Protein AF-A0AB35RAU0-F1 (afdb_monomer)

Solvent-accessible surface area (backbone atoms only — not comparable to full-atom values): 5231 Å² total; per-residue (Å²): 130,85,78,77,79,84,76,59,95,36,83,94,63,59,78,78,85,76,85,88,57,82,66,68,50,76,46,68,48,94,89,50,102,46,74,49,79,49,61,64,87,90,64,45,60,55,72,77,50,51,50,61,51,57,76,66,45,93,64,95,80,87,81,89,77,85,79,72,87,72,80,129

Sequence (72 aa):
MAKAKPQPVSPDNPQERIEEHPAFLLGKHPTEDSFLLAAPPGSGKPVGVVIPSLLRYPDSVVVHDPIKDSKL

pLDDT: mean 78.58, std 11.57, range [41.69, 92.75]

Radius of gyration: 16.99 Å; Cα contacts (8 Å, |Δi|>4): 41; chains: 1; bounding box: 37×27×54 Å

Mean predicted aligned error: 10.41 Å

Structure (mmCIF, N/CA/C/O backbone):
data_AF-A0AB35RAU0-F1
#
_entry.id   AF-A0AB35RAU0-F1
#
loop_
_atom_site.group_PDB
_atom_site.id
_atom_site.type_symbol
_atom_site.label_atom_id
_atom_site.label_alt_id
_atom_site.label_comp_id
_atom_site.label_asym_id
_atom_site.label_entity_id
_atom_site.label_seq_id
_atom_site.pdbx_PDB_ins_code
_atom_site.Cartn_x
_atom_site.Cartn_y
_atom_site.Cartn_z
_atom_site.occupancy
_atom_site.B_iso_or_equiv
_atom_site.auth_seq_id
_atom_site.auth_comp_id
_atom_site.auth_asym_id
_atom_site.auth_atom_id
_atom_site.pdbx_PDB_model_num
ATOM 1 N N . MET A 1 1 ? -6.132 -14.655 -36.849 1.00 55.97 1 MET A N 1
ATOM 2 C CA . MET A 1 1 ? -6.979 -13.458 -36.648 1.00 55.97 1 MET A CA 1
ATOM 3 C C . MET A 1 1 ? -6.204 -12.482 -35.778 1.00 55.97 1 MET A C 1
ATOM 5 O O . MET A 1 1 ? -5.702 -12.906 -34.744 1.00 55.97 1 MET A O 1
ATOM 9 N N . ALA A 1 2 ? -6.017 -11.233 -36.212 1.00 58.44 2 ALA A N 1
ATOM 10 C CA . ALA A 1 2 ? -5.337 -10.227 -35.398 1.00 58.44 2 ALA A CA 1
ATOM 11 C C . ALA A 1 2 ? -6.184 -9.936 -34.148 1.00 58.44 2 ALA A C 1
ATOM 13 O O . ALA A 1 2 ? -7.377 -9.660 -34.269 1.00 58.44 2 ALA A O 1
ATOM 14 N N . LYS A 1 3 ? -5.598 -10.052 -32.949 1.00 61.31 3 LYS A N 1
ATOM 15 C CA . LYS A 1 3 ? -6.284 -9.702 -31.697 1.00 61.31 3 LYS A CA 1
ATOM 16 C C . LYS A 1 3 ? -6.622 -8.210 -31.730 1.00 61.31 3 LYS A C 1
ATOM 18 O O . LYS A 1 3 ? -5.738 -7.393 -31.983 1.00 61.31 3 LYS A O 1
ATOM 23 N N . ALA A 1 4 ? -7.882 -7.868 -31.471 1.00 72.94 4 ALA A N 1
ATOM 24 C CA . ALA A 1 4 ? -8.290 -6.481 -31.292 1.00 72.94 4 ALA A CA 1
ATOM 25 C C . ALA A 1 4 ? -7.467 -5.850 -30.160 1.00 72.94 4 ALA A C 1
ATOM 27 O O . ALA A 1 4 ? -7.246 -6.484 -29.122 1.00 72.94 4 ALA A O 1
ATOM 28 N N . LYS A 1 5 ? -6.989 -4.617 -30.369 1.00 70.69 5 LYS A N 1
ATOM 29 C CA . LYS A 1 5 ? -6.316 -3.866 -29.307 1.00 70.69 5 LYS A CA 1
ATOM 30 C C . LYS A 1 5 ? -7.315 -3.655 -28.155 1.00 70.69 5 LYS A C 1
ATOM 32 O O . LYS A 1 5 ? -8.461 -3.303 -28.438 1.00 70.69 5 LYS A O 1
ATOM 37 N N . PRO A 1 6 ? -6.918 -3.897 -26.894 1.00 64.25 6 PRO A N 1
ATOM 38 C CA . PRO A 1 6 ? -7.802 -3.693 -25.754 1.00 64.25 6 PRO A CA 1
ATOM 39 C C . PRO A 1 6 ? -8.243 -2.227 -25.698 1.00 64.25 6 PRO A C 1
ATOM 41 O O . PRO A 1 6 ? -7.421 -1.325 -25.857 1.00 64.25 6 PRO A O 1
ATOM 44 N N . GLN A 1 7 ? -9.546 -2.004 -25.524 1.00 67.81 7 GLN A N 1
ATOM 45 C CA . GLN A 1 7 ? -10.100 -0.661 -25.372 1.00 67.81 7 GLN A CA 1
ATOM 46 C C . GLN A 1 7 ? -9.779 -0.115 -23.968 1.00 67.81 7 GLN A C 1
ATOM 48 O O . GLN A 1 7 ? -9.690 -0.907 -23.024 1.00 67.81 7 GLN A O 1
ATOM 53 N N . PRO A 1 8 ? -9.601 1.210 -23.808 1.00 66.44 8 PRO A N 1
ATOM 54 C CA . PRO A 1 8 ? -9.436 1.830 -22.498 1.00 66.44 8 PRO A CA 1
ATOM 55 C C . PRO A 1 8 ? -10.653 1.565 -21.605 1.00 66.44 8 PRO A C 1
ATOM 57 O O . PRO A 1 8 ? -11.786 1.595 -22.077 1.00 66.44 8 PRO A O 1
ATOM 60 N N . VAL A 1 9 ? -10.422 1.349 -20.307 1.00 71.12 9 VAL A N 1
ATOM 61 C CA . VAL A 1 9 ? -11.502 1.144 -19.320 1.00 71.12 9 VAL A CA 1
ATOM 62 C C . VAL A 1 9 ? -12.397 2.385 -19.199 1.00 71.12 9 VAL A C 1
ATOM 64 O O . VAL A 1 9 ? -13.598 2.256 -18.985 1.00 71.12 9 VAL A O 1
ATOM 67 N N . SER A 1 10 ? -11.822 3.578 -19.374 1.00 75.31 10 SER A N 1
ATOM 68 C CA . SER A 1 10 ? -12.542 4.849 -19.449 1.00 75.31 10 SER A CA 1
ATOM 69 C C . SER A 1 10 ? -12.330 5.462 -20.839 1.00 75.31 10 SER A C 1
ATOM 71 O O . SER A 1 10 ? -11.201 5.855 -21.147 1.00 75.31 10 SER A O 1
ATOM 73 N N . PRO A 1 11 ? -13.367 5.513 -21.695 1.00 74.56 11 PRO A N 1
ATOM 74 C CA . PRO A 1 11 ? -13.259 6.062 -23.048 1.00 74.56 11 PRO A CA 1
ATOM 75 C C . PRO A 1 11 ? -12.956 7.563 -23.057 1.00 74.56 11 PRO A C 1
ATOM 77 O O . PRO A 1 11 ? -12.157 8.021 -23.869 1.00 74.56 11 PRO A O 1
ATOM 80 N N . ASP A 1 12 ? -13.565 8.302 -22.128 1.00 86.00 12 ASP A N 1
ATOM 81 C CA . ASP A 1 12 ? -13.475 9.765 -22.057 1.00 86.00 12 ASP A CA 1
ATOM 82 C C . ASP A 1 12 ? -12.235 10.246 -21.287 1.00 86.00 12 ASP A C 1
ATOM 84 O O . ASP A 1 12 ? -11.842 11.405 -21.397 1.00 86.00 12 ASP A O 1
ATOM 88 N N . ASN A 1 13 ? -11.603 9.359 -20.509 1.00 77.50 13 ASN A N 1
ATOM 89 C CA . ASN A 1 13 ? -10.361 9.640 -19.792 1.00 77.50 13 ASN A CA 1
ATOM 90 C C . ASN A 1 13 ? -9.438 8.407 -19.807 1.00 77.50 13 ASN A C 1
ATOM 92 O O . ASN A 1 13 ? -9.361 7.681 -18.807 1.00 77.50 13 ASN A O 1
ATOM 96 N N . PRO A 1 14 ? -8.791 8.111 -20.947 1.00 76.06 14 PRO A N 1
ATOM 97 C CA . PRO A 1 14 ? -7.959 6.928 -21.084 1.00 76.06 14 PRO A CA 1
ATOM 98 C C . PRO A 1 14 ? -6.731 7.028 -20.176 1.00 76.06 14 PRO A C 1
ATOM 100 O O . PRO A 1 14 ? -5.984 8.001 -20.214 1.00 76.06 14 PRO A O 1
ATOM 103 N N . GLN A 1 15 ? -6.500 5.990 -19.372 1.00 74.50 15 GLN A N 1
ATOM 104 C CA . GLN A 1 15 ? -5.291 5.893 -18.560 1.00 74.50 15 GLN A CA 1
ATOM 105 C C . GLN A 1 15 ? -4.064 5.755 -19.473 1.00 74.50 15 GLN A C 1
ATOM 107 O O . GLN A 1 15 ? -3.994 4.828 -20.284 1.00 74.50 15 GLN A O 1
ATOM 112 N N . GLU A 1 16 ? -3.084 6.645 -19.313 1.00 75.44 16 GLU A N 1
ATOM 113 C CA . GLU A 1 16 ? -1.800 6.531 -20.005 1.00 75.44 16 GLU A CA 1
ATOM 114 C C . GLU A 1 16 ? -1.059 5.250 -19.603 1.00 75.44 16 GLU A C 1
ATOM 116 O O . GLU A 1 16 ? -1.109 4.791 -18.455 1.00 75.44 16 GLU A O 1
ATOM 121 N N . ARG A 1 17 ? -0.356 4.653 -20.572 1.00 71.50 17 ARG A N 1
ATOM 122 C CA . ARG A 1 17 ? 0.468 3.471 -20.326 1.00 71.50 17 ARG A CA 1
ATOM 123 C C . ARG A 1 17 ? 1.736 3.898 -19.591 1.00 71.50 17 ARG A C 1
ATOM 125 O O . ARG A 1 17 ? 2.508 4.701 -20.096 1.00 71.50 17 ARG A O 1
ATOM 132 N N . ILE A 1 18 ? 1.960 3.319 -18.418 1.00 72.56 18 ILE A N 1
ATOM 133 C CA . ILE A 1 18 ? 3.163 3.566 -17.621 1.00 72.56 18 ILE A CA 1
ATOM 134 C C . ILE A 1 18 ? 4.2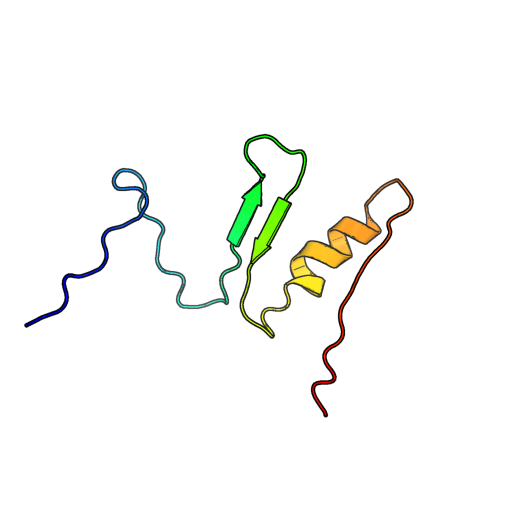66 2.618 -18.115 1.00 72.56 18 ILE A C 1
ATOM 136 O O . ILE A 1 18 ? 4.110 1.399 -18.027 1.00 72.56 18 ILE A O 1
ATOM 140 N N . GLU A 1 19 ? 5.353 3.168 -18.664 1.00 72.94 19 GLU A N 1
ATOM 141 C CA . GLU A 1 19 ? 6.464 2.395 -19.262 1.00 72.94 19 GLU A CA 1
ATOM 142 C C . GLU A 1 19 ? 7.761 2.479 -18.437 1.00 72.94 19 GLU A C 1
ATOM 144 O O . GLU A 1 19 ? 8.562 1.549 -18.456 1.00 72.94 19 GLU A O 1
ATOM 149 N N . GLU A 1 20 ? 7.970 3.572 -17.695 1.00 75.88 20 GLU A N 1
ATOM 150 C CA . GLU A 1 20 ? 9.265 3.880 -17.062 1.00 75.88 20 GLU A CA 1
ATOM 151 C C . GLU A 1 20 ? 9.382 3.403 -15.609 1.00 75.88 20 GLU A C 1
ATOM 153 O O . GLU A 1 20 ? 10.468 3.055 -15.140 1.00 75.88 20 GLU A O 1
ATOM 158 N N . HIS A 1 21 ? 8.273 3.388 -14.869 1.00 76.75 21 HIS A N 1
ATOM 159 C CA . HIS A 1 21 ? 8.250 3.060 -13.445 1.00 76.75 21 HIS A CA 1
ATOM 160 C C . HIS A 1 21 ? 7.193 1.994 -13.150 1.00 76.75 21 HIS A C 1
ATOM 162 O O . HIS A 1 21 ? 6.155 1.955 -13.814 1.00 76.75 21 HIS A O 1
ATOM 168 N N . PRO A 1 22 ? 7.411 1.111 -12.159 1.00 71.38 22 PRO A N 1
ATOM 169 C CA . PRO A 1 22 ? 6.401 0.136 -11.784 1.00 71.38 22 PRO A CA 1
ATOM 170 C C . PRO A 1 22 ? 5.139 0.855 -11.300 1.00 71.38 22 PRO A C 1
ATOM 172 O O . PRO A 1 22 ? 5.154 1.581 -10.307 1.00 71.38 22 PRO A O 1
ATOM 175 N N . ALA A 1 23 ? 4.038 0.631 -12.010 1.00 76.50 23 ALA A N 1
ATOM 176 C CA . ALA A 1 23 ? 2.743 1.172 -11.639 1.00 76.50 23 ALA A CA 1
ATOM 177 C C . ALA A 1 23 ? 2.233 0.528 -10.342 1.00 76.50 23 ALA A C 1
ATOM 179 O O . ALA A 1 23 ? 2.364 -0.684 -10.132 1.00 76.50 23 ALA A O 1
ATOM 180 N N . PHE A 1 24 ? 1.586 1.335 -9.507 1.00 78.81 24 PHE A N 1
ATOM 181 C CA . PHE A 1 24 ? 0.730 0.858 -8.431 1.00 78.81 24 PHE A CA 1
ATOM 182 C C . PHE A 1 24 ? -0.694 1.359 -8.667 1.00 78.81 24 PHE A C 1
ATOM 184 O O . PHE A 1 24 ? -0.919 2.513 -9.022 1.00 78.81 24 PHE A O 1
ATOM 191 N N . LEU A 1 25 ? -1.658 0.467 -8.483 1.00 82.75 25 LEU A N 1
ATOM 192 C CA . LEU A 1 25 ? -3.074 0.783 -8.485 1.00 82.75 25 LEU A CA 1
ATOM 193 C C . LEU A 1 25 ? -3.494 1.051 -7.043 1.00 82.75 25 LEU A C 1
ATOM 195 O O . LEU A 1 25 ? -3.320 0.181 -6.189 1.00 82.75 25 LEU A O 1
ATOM 199 N N . LEU A 1 26 ? -4.059 2.228 -6.787 1.00 85.81 26 LEU A N 1
ATOM 200 C CA . LEU A 1 26 ? -4.696 2.567 -5.520 1.00 85.81 26 LEU A CA 1
ATOM 201 C C . LEU A 1 26 ? -6.185 2.806 -5.766 1.00 85.81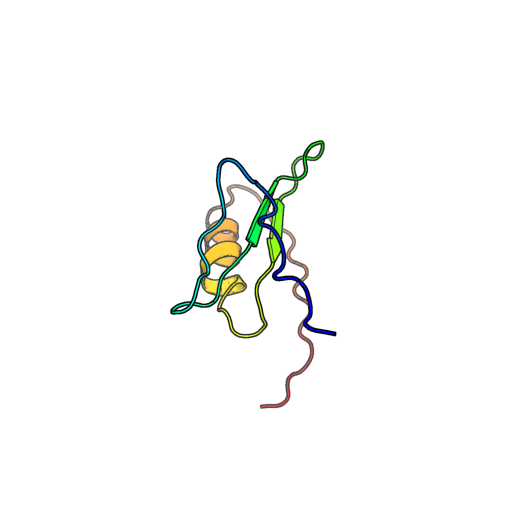 26 LEU A C 1
ATOM 203 O O . LEU A 1 26 ? -6.551 3.589 -6.640 1.00 85.81 26 LEU A O 1
ATOM 207 N N . GLY A 1 27 ? -7.036 2.148 -4.988 1.00 87.06 27 GLY A N 1
ATOM 208 C CA . GLY A 1 27 ? -8.481 2.342 -5.039 1.00 87.06 27 GLY A CA 1
ATOM 209 C C . GLY A 1 27 ? -9.087 2.356 -3.644 1.00 87.06 2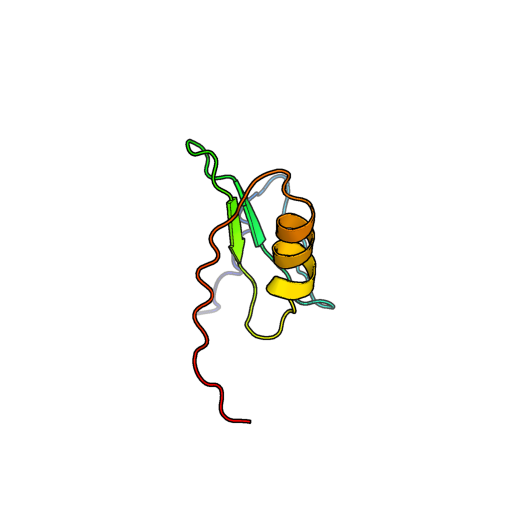7 GLY A C 1
ATOM 210 O O . GLY A 1 27 ? -8.588 1.686 -2.743 1.00 87.06 27 GLY A O 1
ATOM 211 N N . LYS A 1 28 ? -10.172 3.113 -3.470 1.00 89.81 28 LYS A N 1
ATOM 212 C CA . LYS A 1 28 ? -11.045 3.020 -2.295 1.00 89.81 28 LYS A CA 1
ATOM 213 C C . LYS A 1 28 ? -12.187 2.064 -2.625 1.00 89.81 28 LYS A C 1
ATOM 215 O O . LYS A 1 28 ? -12.730 2.122 -3.729 1.00 89.81 28 LYS A O 1
ATOM 2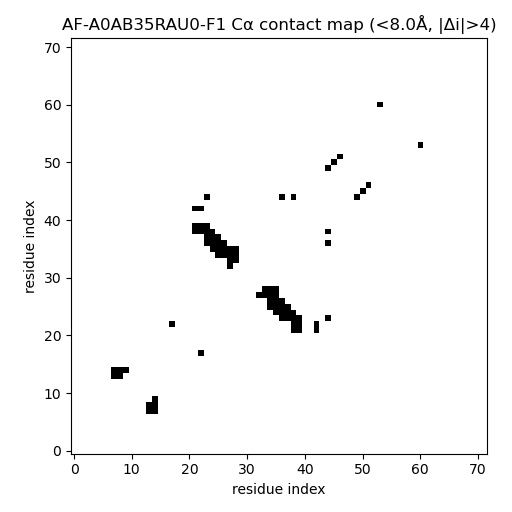20 N N . HIS A 1 29 ? -12.561 1.203 -1.688 1.00 90.12 29 HIS A N 1
ATOM 221 C CA . HIS A 1 29 ? -13.773 0.412 -1.833 1.00 90.12 29 HIS A CA 1
ATOM 222 C C . HIS A 1 29 ? -14.998 1.349 -1.895 1.00 90.12 29 HIS A C 1
ATOM 224 O O . HIS A 1 29 ? -15.061 2.318 -1.137 1.00 90.12 29 HIS A O 1
ATOM 230 N N . PRO A 1 30 ? -15.974 1.116 -2.790 1.00 87.94 30 PRO A N 1
ATOM 231 C CA . PRO A 1 30 ? -17.065 2.068 -3.018 1.00 87.94 30 PRO A CA 1
ATOM 232 C C . PRO A 1 30 ? -18.006 2.232 -1.818 1.00 87.94 30 PRO A C 1
ATOM 234 O O . PRO A 1 30 ? -18.645 3.272 -1.683 1.00 87.94 30 PRO A O 1
ATOM 237 N N . THR A 1 31 ? -18.108 1.217 -0.959 1.00 92.75 31 THR A N 1
ATOM 238 C CA . THR A 1 31 ? -19.066 1.180 0.163 1.00 92.75 31 THR A CA 1
ATOM 239 C C . THR A 1 31 ? -18.426 0.887 1.514 1.00 92.75 31 THR A C 1
ATOM 241 O O . THR A 1 31 ? -19.116 0.904 2.527 1.00 92.75 31 THR A O 1
ATOM 244 N N . GLU A 1 32 ? -17.129 0.593 1.544 1.00 91.12 32 GLU A N 1
ATOM 245 C CA . GLU A 1 32 ? -16.407 0.288 2.779 1.00 91.12 32 GLU A CA 1
ATOM 246 C C . GLU A 1 32 ? -15.314 1.325 2.975 1.00 91.12 32 GLU A C 1
ATOM 248 O O . GLU A 1 32 ? -14.779 1.877 2.009 1.00 91.12 32 GLU A O 1
ATOM 253 N N . ASP A 1 33 ? -14.946 1.571 4.229 1.00 88.00 33 ASP A N 1
ATOM 254 C CA . ASP A 1 33 ? -13.805 2.425 4.532 1.00 88.00 33 ASP A CA 1
ATOM 255 C C . ASP A 1 33 ? -12.487 1.648 4.440 1.00 88.00 33 ASP A C 1
ATOM 257 O O . ASP A 1 33 ? -11.732 1.504 5.397 1.00 88.00 33 ASP A O 1
ATOM 261 N N . SER A 1 34 ? -12.249 1.078 3.264 1.00 87.50 34 SER A N 1
ATOM 262 C CA . SER A 1 34 ? -1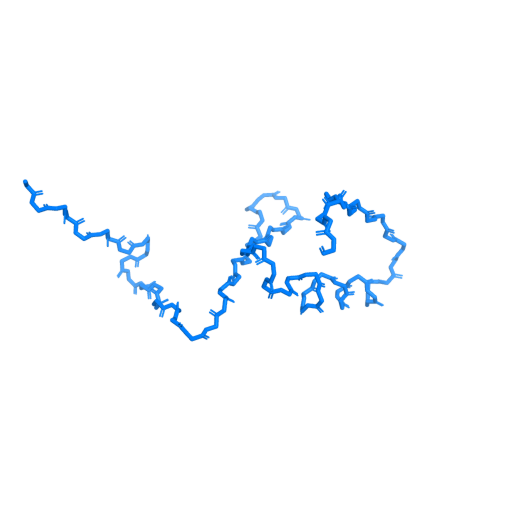1.095 0.242 2.970 1.00 87.50 34 SER A CA 1
ATOM 263 C C . SER A 1 34 ? -10.433 0.688 1.668 1.00 87.50 34 SER A C 1
ATOM 265 O O . SER A 1 34 ? -11.069 1.224 0.755 1.00 87.50 34 SER A O 1
ATOM 267 N N . PHE A 1 35 ? -9.116 0.502 1.594 1.00 88.31 35 PHE A N 1
ATOM 268 C CA . PHE A 1 35 ? -8.311 0.834 0.424 1.00 88.31 35 PHE A CA 1
ATOM 269 C C . PHE A 1 35 ? -7.606 -0.416 -0.087 1.00 88.31 35 PHE A C 1
ATOM 271 O O . PHE A 1 35 ? -7.131 -1.239 0.694 1.00 88.31 35 PHE A O 1
ATOM 278 N N . LEU A 1 36 ? -7.506 -0.533 -1.408 1.00 88.56 36 LEU A N 1
ATOM 279 C CA . LEU A 1 36 ? -6.771 -1.589 -2.081 1.00 88.56 36 LEU A CA 1
ATOM 280 C C . LEU A 1 36 ? -5.563 -0.993 -2.800 1.00 88.56 36 LEU A C 1
ATOM 282 O O . LEU A 1 36 ? -5.700 -0.083 -3.617 1.00 88.56 36 LEU A O 1
ATOM 286 N N . LEU A 1 37 ? -4.387 -1.538 -2.495 1.00 88.50 37 LEU A N 1
ATOM 287 C CA . LEU A 1 37 ? -3.129 -1.221 -3.159 1.00 88.50 37 LEU A CA 1
ATOM 288 C C . LEU A 1 37 ? -2.620 -2.470 -3.883 1.00 88.50 37 LEU A C 1
ATOM 290 O O . LEU A 1 37 ? -2.281 -3.466 -3.242 1.00 88.50 37 LEU A O 1
ATOM 294 N N . ALA A 1 38 ? -2.525 -2.413 -5.209 1.00 87.62 38 ALA A N 1
ATOM 295 C CA . ALA A 1 38 ? -1.987 -3.494 -6.027 1.00 87.62 38 ALA A CA 1
ATOM 296 C C . ALA A 1 38 ? -0.760 -3.022 -6.812 1.00 87.62 38 ALA A C 1
ATOM 298 O O . ALA A 1 38 ? -0.798 -2.008 -7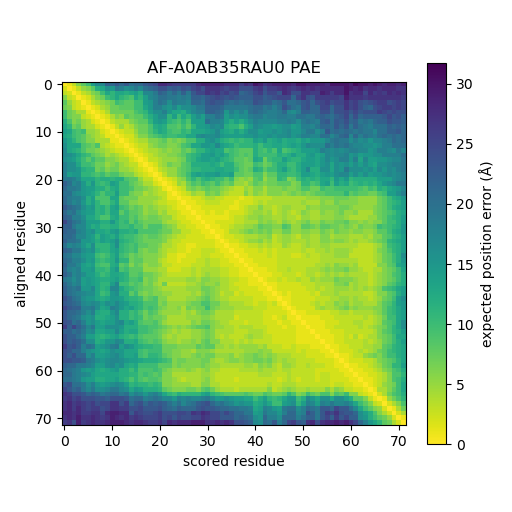.498 1.00 87.62 38 ALA A O 1
ATOM 299 N N . ALA A 1 39 ? 0.336 -3.773 -6.727 1.00 86.31 39 ALA A N 1
ATOM 300 C CA . ALA A 1 39 ? 1.545 -3.534 -7.508 1.00 86.31 39 ALA A CA 1
ATOM 301 C C . ALA A 1 39 ? 2.328 -4.850 -7.673 1.00 86.31 39 ALA A C 1
ATOM 303 O O . ALA A 1 39 ? 2.203 -5.730 -6.809 1.00 86.31 39 ALA A O 1
ATOM 304 N N . PRO A 1 40 ? 3.158 -4.996 -8.724 1.00 83.19 40 PRO A N 1
ATOM 305 C CA . PRO A 1 40 ? 4.010 -6.171 -8.901 1.00 83.19 40 PRO A CA 1
ATOM 306 C C . PRO A 1 40 ? 4.945 -6.430 -7.700 1.00 83.19 40 PRO A C 1
ATOM 308 O O . PRO A 1 40 ? 5.290 -5.494 -6.972 1.00 83.19 40 PRO A O 1
ATOM 311 N N . PRO A 1 41 ? 5.401 -7.677 -7.471 1.00 82.19 41 PRO A N 1
ATOM 312 C CA . PRO A 1 41 ? 6.465 -7.961 -6.506 1.00 82.19 41 PRO A CA 1
ATOM 313 C C . PRO A 1 41 ? 7.728 -7.130 -6.785 1.00 82.19 41 PRO A C 1
ATOM 315 O O . PRO A 1 41 ? 8.056 -6.871 -7.938 1.00 82.19 41 PRO A O 1
ATOM 318 N N . GLY A 1 42 ? 8.431 -6.699 -5.734 1.00 80.19 42 GLY A N 1
ATOM 319 C CA . GLY A 1 42 ? 9.650 -5.888 -5.869 1.00 80.19 42 GLY A CA 1
ATOM 320 C C . GLY A 1 42 ? 9.432 -4.409 -6.226 1.00 80.19 42 GLY A C 1
ATOM 321 O O . GLY A 1 42 ? 10.392 -3.652 -6.226 1.00 80.19 42 GLY A O 1
ATOM 322 N N . SER A 1 43 ? 8.192 -3.953 -6.443 1.00 83.50 43 SER A N 1
ATOM 323 C CA . SER A 1 43 ? 7.877 -2.545 -6.765 1.00 83.50 43 SER A CA 1
ATOM 324 C C . SER A 1 43 ? 8.076 -1.549 -5.616 1.00 83.50 43 SER A C 1
ATOM 326 O O . SER A 1 43 ? 7.817 -0.361 -5.775 1.00 83.50 43 SER A O 1
ATOM 328 N N . GLY A 1 44 ? 8.457 -2.024 -4.427 1.00 83.19 44 GLY A N 1
ATOM 329 C CA . GLY A 1 44 ? 8.601 -1.178 -3.243 1.00 83.19 44 GLY A CA 1
ATOM 330 C C . GLY A 1 44 ? 7.280 -0.744 -2.599 1.00 83.19 44 GLY A C 1
ATOM 331 O O . GLY A 1 44 ? 7.315 0.094 -1.703 1.00 83.19 44 GLY A O 1
ATOM 332 N N . LYS A 1 45 ? 6.126 -1.330 -2.973 1.00 85.19 45 LYS A N 1
ATOM 333 C CA . LYS A 1 45 ? 4.805 -0.987 -2.397 1.00 85.19 45 LYS A CA 1
ATOM 334 C C . LYS A 1 45 ? 4.759 -0.862 -0.858 1.00 85.19 45 LYS A C 1
ATOM 336 O O . LYS A 1 45 ? 4.106 0.072 -0.387 1.00 85.19 45 LYS A O 1
ATOM 341 N N . PRO A 1 46 ? 5.441 -1.711 -0.050 1.00 81.88 46 PRO A N 1
ATOM 342 C CA . PRO A 1 46 ? 5.396 -1.560 1.401 1.00 81.88 46 PRO A CA 1
ATOM 343 C C . PRO A 1 46 ? 6.155 -0.309 1.850 1.00 81.88 46 PRO A C 1
ATOM 345 O O . PRO A 1 46 ? 5.662 0.443 2.677 1.00 81.88 46 PRO A O 1
ATOM 348 N N . VAL A 1 47 ? 7.323 -0.054 1.260 1.00 82.12 47 VAL A N 1
ATOM 349 C CA . VAL A 1 47 ? 8.221 1.048 1.631 1.00 82.12 47 VAL A CA 1
ATOM 350 C C . VAL A 1 47 ? 7.690 2.400 1.152 1.00 82.12 47 VAL A C 1
ATOM 352 O O . VAL A 1 47 ? 7.803 3.386 1.871 1.00 82.12 47 VAL A O 1
ATOM 355 N N . GLY A 1 48 ? 7.104 2.455 -0.046 1.00 79.06 48 GLY A N 1
ATOM 356 C CA . GLY A 1 48 ? 6.667 3.710 -0.664 1.00 79.06 48 GLY A CA 1
ATOM 357 C C . GLY A 1 48 ? 5.292 4.208 -0.217 1.00 79.06 48 GLY A C 1
ATOM 358 O O . GLY A 1 48 ? 5.043 5.408 -0.276 1.00 79.06 48 GLY A O 1
ATOM 359 N N . VAL A 1 49 ? 4.398 3.313 0.221 1.00 82.06 49 VAL A N 1
ATOM 360 C CA . VAL A 1 49 ? 3.000 3.670 0.526 1.00 82.06 49 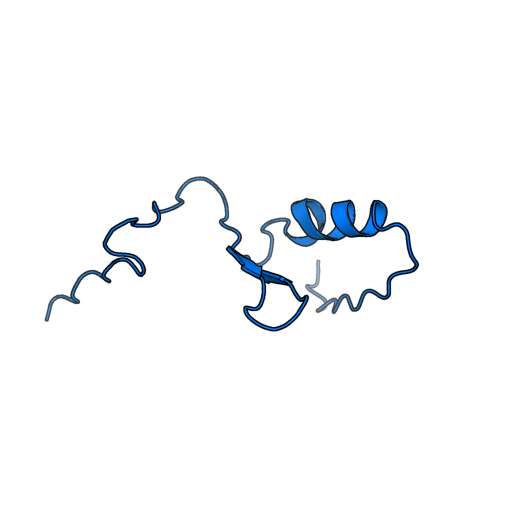VAL A CA 1
ATOM 361 C C . VAL A 1 49 ? 2.579 3.162 1.901 1.00 82.06 49 VAL A C 1
ATOM 363 O O . VAL A 1 49 ? 2.173 3.952 2.745 1.00 82.06 49 VAL A O 1
ATOM 366 N N . VAL A 1 50 ? 2.700 1.857 2.157 1.00 84.00 50 VAL A N 1
ATOM 367 C CA . VAL A 1 50 ? 2.087 1.235 3.345 1.00 84.00 50 VAL A CA 1
ATOM 368 C C . VAL A 1 50 ? 2.784 1.645 4.648 1.00 84.00 50 VAL A C 1
ATOM 370 O O . VAL A 1 50 ? 2.139 2.183 5.542 1.00 84.00 50 VAL A O 1
ATOM 373 N N . ILE A 1 51 ? 4.098 1.436 4.768 1.00 85.81 51 ILE A N 1
ATOM 374 C CA . ILE A 1 51 ? 4.867 1.698 5.996 1.00 85.81 51 ILE A CA 1
ATOM 375 C C . ILE A 1 51 ? 4.818 3.182 6.399 1.00 85.81 51 ILE A C 1
ATOM 377 O O . ILE A 1 51 ? 4.530 3.451 7.566 1.00 85.81 51 ILE A O 1
ATOM 381 N N . PRO A 1 52 ? 5.028 4.163 5.495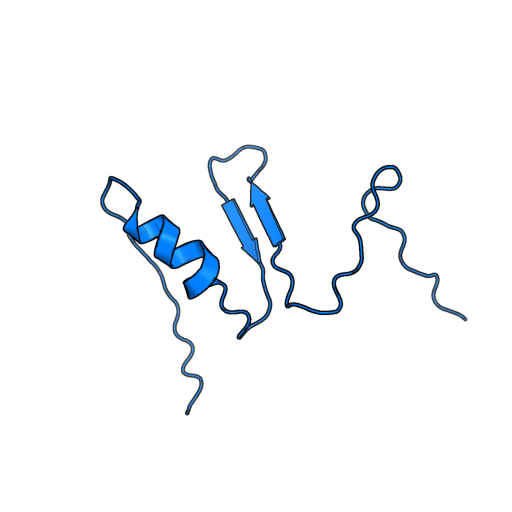 1.00 85.81 52 PRO A N 1
ATOM 382 C CA . PRO A 1 52 ? 4.921 5.574 5.86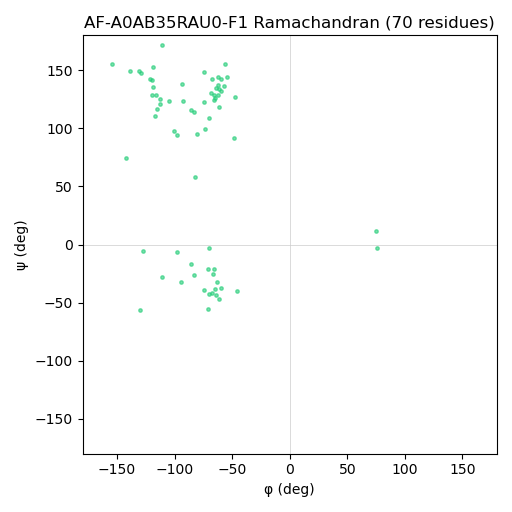5 1.00 85.81 52 PRO A CA 1
ATOM 383 C C . PRO A 1 52 ? 3.534 5.957 6.393 1.00 85.81 52 PRO A C 1
ATOM 385 O O . PRO A 1 52 ? 3.440 6.744 7.334 1.00 85.81 52 PRO A O 1
ATOM 388 N N . SER A 1 53 ? 2.467 5.393 5.817 1.00 84.94 53 SER A N 1
ATOM 389 C CA . SER A 1 53 ? 1.099 5.612 6.294 1.00 84.94 53 SER A CA 1
ATOM 390 C C . SER A 1 53 ? 0.868 4.998 7.673 1.00 84.94 53 SER A C 1
ATOM 392 O O . SER A 1 53 ? 0.278 5.655 8.525 1.00 84.94 53 SER A O 1
ATOM 394 N N . LEU A 1 54 ? 1.378 3.788 7.925 1.00 86.62 54 LEU A N 1
ATOM 395 C CA . LEU A 1 54 ? 1.269 3.128 9.230 1.00 86.62 54 LEU A CA 1
ATOM 396 C C . LEU A 1 54 ? 2.014 3.892 10.332 1.00 86.62 54 LEU A C 1
ATOM 398 O O . LEU A 1 54 ? 1.466 4.083 11.410 1.00 86.62 54 LEU A O 1
ATOM 402 N N . LEU A 1 55 ? 3.229 4.382 10.057 1.00 87.19 55 LEU A N 1
ATOM 403 C CA . LEU A 1 55 ? 4.029 5.147 11.027 1.00 87.19 55 LEU A CA 1
ATOM 404 C C . LEU A 1 55 ? 3.411 6.503 11.400 1.00 87.19 55 LEU A C 1
ATOM 406 O O . LEU A 1 55 ? 3.772 7.080 12.422 1.00 87.19 55 LEU A O 1
ATOM 410 N N . ARG A 1 56 ? 2.522 7.036 10.556 1.00 88.50 56 ARG A N 1
ATOM 411 C CA . ARG A 1 56 ? 1.796 8.290 10.800 1.00 88.50 56 ARG A CA 1
ATOM 412 C C . ARG A 1 56 ? 0.388 8.069 11.344 1.00 88.50 56 ARG A C 1
ATOM 414 O O . ARG A 1 56 ? -0.281 9.053 11.656 1.00 88.50 56 ARG A O 1
ATOM 421 N N . TYR A 1 57 ? -0.078 6.824 11.408 1.00 88.69 57 TYR A N 1
ATOM 422 C CA . TYR A 1 57 ? -1.413 6.535 11.903 1.00 88.69 57 TYR A CA 1
ATOM 423 C C . TYR A 1 57 ? -1.465 6.847 13.408 1.00 88.69 57 TYR A C 1
ATOM 425 O O . TYR A 1 57 ? -0.556 6.442 14.133 1.00 88.69 57 TYR A O 1
ATOM 433 N N . PRO A 1 58 ? -2.467 7.608 13.883 1.00 91.25 58 PRO A N 1
ATOM 434 C CA . PRO A 1 58 ? -2.472 8.119 15.255 1.00 91.25 58 PRO A CA 1
ATOM 435 C C . PRO A 1 58 ? -2.721 7.030 16.306 1.00 91.25 58 PRO A C 1
ATOM 437 O O . PRO A 1 58 ? -2.357 7.209 17.466 1.00 91.25 58 PRO A O 1
ATOM 440 N N . ASP A 1 59 ? -3.315 5.910 15.895 1.00 91.50 59 ASP A N 1
ATOM 441 C CA . ASP A 1 59 ? -3.723 4.821 16.776 1.00 91.50 59 ASP A CA 1
ATOM 442 C C . ASP A 1 59 ? -2.888 3.551 16.570 1.00 91.50 59 ASP A C 1
ATOM 444 O O . ASP A 1 59 ? -2.108 3.414 15.626 1.00 91.50 59 ASP A O 1
ATOM 448 N N . SER A 1 60 ? -3.083 2.578 17.462 1.00 90.12 60 SER A N 1
ATOM 449 C CA . SER A 1 60 ? -2.455 1.261 17.339 1.00 90.12 60 SER A CA 1
ATOM 450 C C . SER A 1 60 ? -2.950 0.522 16.093 1.00 90.12 60 SER A C 1
ATOM 452 O O . SER A 1 60 ? -4.150 0.444 15.840 1.00 90.12 60 SER A O 1
ATOM 454 N N . VAL A 1 61 ? -2.019 -0.073 15.348 1.00 89.12 61 VAL A N 1
ATOM 455 C CA . VAL A 1 61 ? -2.292 -0.815 14.111 1.00 89.12 61 VAL A CA 1
ATOM 456 C C . VAL A 1 61 ? -1.846 -2.270 14.238 1.00 89.12 61 VAL A C 1
ATOM 458 O O . VAL A 1 61 ? -0.796 -2.562 14.808 1.00 89.12 61 VAL A O 1
ATOM 461 N N . VAL A 1 62 ? -2.629 -3.190 13.674 1.00 89.38 62 VAL A N 1
ATOM 462 C CA . VAL A 1 62 ? -2.234 -4.594 13.495 1.00 89.38 62 VAL A CA 1
ATOM 463 C C . VAL A 1 62 ? -1.901 -4.802 12.027 1.00 89.38 62 VAL A C 1
ATOM 465 O O . VAL A 1 62 ? -2.729 -4.545 11.154 1.00 89.38 62 VAL A O 1
ATOM 468 N N . VAL A 1 63 ? -0.687 -5.274 11.755 1.00 87.00 63 VAL A N 1
ATOM 469 C CA . VAL A 1 63 ? -0.207 -5.526 10.395 1.00 87.00 63 VAL A CA 1
ATOM 470 C C . VAL A 1 63 ? -0.031 -7.022 10.209 1.00 87.00 63 VAL A C 1
ATOM 472 O O . VAL A 1 63 ? 0.749 -7.656 10.916 1.00 87.00 63 VAL A O 1
ATOM 475 N N . HIS A 1 64 ? -0.744 -7.579 9.236 1.00 85.69 64 HIS A N 1
ATOM 476 C CA . HIS A 1 64 ? -0.530 -8.947 8.793 1.00 85.69 64 HIS A CA 1
ATOM 477 C C . HIS A 1 64 ? 0.357 -8.930 7.544 1.00 85.69 64 HIS A C 1
ATOM 479 O O . HIS A 1 64 ? -0.143 -8.761 6.432 1.00 85.69 64 HIS A O 1
ATOM 485 N N . ASP A 1 65 ? 1.669 -9.085 7.731 1.00 82.50 65 ASP A N 1
ATOM 486 C CA . ASP A 1 65 ? 2.649 -9.142 6.641 1.00 82.50 65 ASP A CA 1
ATOM 487 C C . ASP A 1 65 ? 3.050 -10.599 6.350 1.00 82.50 65 ASP A C 1
ATOM 489 O O . ASP A 1 65 ? 3.869 -11.175 7.074 1.00 82.50 65 ASP A O 1
ATOM 493 N N . PRO A 1 66 ? 2.451 -11.255 5.339 1.00 76.06 66 PRO A N 1
ATOM 494 C CA . PRO A 1 66 ? 2.821 -12.614 4.991 1.00 76.06 66 PRO A CA 1
ATOM 495 C C . PRO A 1 66 ? 4.178 -12.614 4.278 1.00 76.06 66 PRO A C 1
ATOM 497 O O . PRO A 1 66 ? 4.263 -12.408 3.065 1.00 76.06 66 PRO A O 1
ATOM 500 N N . ILE A 1 67 ? 5.246 -12.915 5.014 1.00 67.06 67 ILE A N 1
ATOM 501 C CA . ILE A 1 67 ? 6.529 -13.270 4.406 1.00 67.06 67 ILE A CA 1
ATOM 502 C C . ILE A 1 67 ? 6.362 -14.649 3.767 1.00 67.06 67 ILE A C 1
ATOM 504 O O . ILE A 1 67 ? 6.252 -15.667 4.446 1.00 67.06 67 ILE A O 1
ATOM 508 N N . LYS A 1 68 ? 6.347 -14.697 2.435 1.00 55.78 68 LYS A N 1
ATOM 509 C CA . LYS A 1 68 ? 6.707 -15.922 1.726 1.00 55.78 68 LYS A CA 1
ATOM 510 C C . LYS A 1 68 ? 8.225 -15.913 1.661 1.00 55.78 68 LYS A C 1
ATOM 512 O O . LYS A 1 68 ? 8.757 -15.020 1.012 1.00 55.78 68 LYS A O 1
ATOM 517 N N . ASP A 1 69 ? 8.890 -16.855 2.328 1.00 53.47 69 ASP A N 1
ATOM 518 C CA . ASP A 1 69 ? 10.340 -17.060 2.241 1.00 53.47 69 ASP A CA 1
ATOM 519 C C . ASP A 1 69 ? 10.789 -17.082 0.768 1.00 53.47 69 ASP A C 1
ATOM 521 O O . ASP A 1 69 ? 10.778 -18.119 0.099 1.00 53.47 69 ASP A O 1
ATOM 525 N N . SER A 1 70 ? 11.169 -15.928 0.222 1.00 52.88 70 SER A N 1
ATOM 526 C CA . SER A 1 70 ? 11.982 -15.856 -0.978 1.00 52.88 70 SER A CA 1
ATOM 527 C C . SER A 1 70 ? 13.395 -16.089 -0.483 1.00 52.88 70 SER A C 1
ATOM 529 O O . SER A 1 70 ? 14.024 -15.174 0.045 1.00 52.88 70 SER A O 1
ATOM 531 N N . LYS A 1 71 ? 13.849 -17.343 -0.543 1.00 43.28 71 LYS A N 1
ATOM 532 C CA . LYS A 1 71 ? 15.247 -17.665 -0.268 1.00 43.28 71 LYS A CA 1
ATOM 533 C C . LYS A 1 71 ? 16.137 -16.683 -1.042 1.00 43.28 71 LYS A C 1
ATOM 535 O O . LYS A 1 71 ? 15.913 -16.495 -2.237 1.00 43.28 71 LYS A O 1
ATOM 540 N N . LEU A 1 72 ? 17.030 -16.072 -0.262 1.00 41.69 72 LEU A N 1
ATOM 541 C CA . LEU A 1 72 ? 18.170 -15.208 -0.584 1.00 41.69 72 LEU A CA 1
ATOM 542 C C . LEU A 1 72 ? 18.673 -15.296 -2.028 1.00 41.69 72 LEU A C 1
ATOM 544 O O . LEU A 1 72 ? 18.902 -16.434 -2.496 1.00 41.69 72 LEU A O 1
#

Foldseek 3Di:
DDDDDDDAPDNVDRDDDDDPAWDWDWDADPPDRDIDIDTDPPNCVCPPPPVVCQVPDPDDDDDDDDDPPPDD

Secondary structure (DSSP, 8-state):
-PPPPPPPSSSSSPPPPP-SS---EEEE-SSSS-EEEE--TTS-HIIIIIHHHHHT-SS-------------

InterPro domains:
  IPR003688 Type IV secretion system protein TraG/VirD4 [PF02534] (20-68)

Organism: NCBI:txid129138